Protein AF-A0A661DM90-F1 (afdb_monomer_lite)

Radius of gyration: 17.12 Å; chains: 1; bounding box: 38×41×46 Å

Structure (mmCIF, N/CA/C/O backbone):
data_AF-A0A661DM90-F1
#
_entry.id   AF-A0A661DM90-F1
#
loop_
_atom_site.group_PDB
_atom_site.id
_atom_site.type_symbol
_atom_site.label_atom_id
_atom_site.label_alt_id
_atom_site.label_comp_id
_atom_site.label_asym_id
_atom_site.label_entity_id
_atom_site.label_seq_id
_atom_site.pdbx_PDB_ins_code
_atom_site.Cartn_x
_atom_site.Cartn_y
_atom_site.Cartn_z
_atom_site.occupancy
_atom_site.B_iso_or_equiv
_atom_site.auth_seq_id
_atom_site.auth_comp_id
_atom_site.auth_asym_id
_atom_site.auth_atom_id
_atom_site.pdbx_PDB_model_num
ATOM 1 N N . MET A 1 1 ? 18.989 -29.621 1.779 1.00 32.91 1 MET A N 1
ATOM 2 C CA . MET A 1 1 ? 18.568 -29.330 0.392 1.00 32.91 1 MET A CA 1
ATOM 3 C C . MET A 1 1 ? 17.118 -28.884 0.437 1.00 32.91 1 MET A C 1
ATOM 5 O O . MET A 1 1 ? 16.251 -29.723 0.628 1.00 32.91 1 MET A O 1
ATOM 9 N N . TYR A 1 2 ? 16.860 -27.576 0.376 1.00 41.22 2 TYR A N 1
ATOM 10 C CA . TYR A 1 2 ? 15.493 -27.052 0.322 1.00 41.22 2 TYR A CA 1
ATOM 11 C C . TYR A 1 2 ? 15.010 -27.063 -1.130 1.00 41.22 2 TYR A C 1
ATOM 13 O O . TYR A 1 2 ? 15.722 -26.618 -2.029 1.00 41.22 2 TYR A O 1
ATOM 21 N N . GLY A 1 3 ? 13.838 -27.661 -1.338 1.00 40.53 3 GLY A N 1
ATOM 22 C CA . GLY A 1 3 ? 13.263 -27.965 -2.641 1.00 40.53 3 GLY A CA 1
ATOM 23 C C . GLY A 1 3 ? 13.022 -26.737 -3.517 1.00 40.53 3 GLY A C 1
ATOM 24 O O . GLY A 1 3 ? 12.277 -25.832 -3.165 1.00 40.53 3 GLY A O 1
ATOM 25 N N . THR A 1 4 ? 13.652 -26.778 -4.689 1.00 44.12 4 THR A N 1
ATOM 26 C CA . THR A 1 4 ? 13.120 -26.394 -6.005 1.00 44.12 4 THR A CA 1
ATOM 27 C C . THR A 1 4 ? 12.245 -25.134 -6.085 1.00 44.12 4 THR A C 1
ATOM 29 O O . THR A 1 4 ? 11.022 -25.187 -5.938 1.00 44.12 4 THR A O 1
ATOM 32 N N . ASN A 1 5 ? 12.876 -24.041 -6.530 1.00 52.75 5 ASN A N 1
ATOM 33 C CA . ASN A 1 5 ? 12.286 -22.776 -7.003 1.00 52.75 5 ASN A CA 1
ATOM 34 C C . ASN A 1 5 ? 11.087 -22.917 -7.970 1.00 52.75 5 ASN A C 1
ATOM 36 O O . ASN A 1 5 ? 10.307 -21.981 -8.126 1.00 52.75 5 ASN A O 1
ATOM 40 N N . SER A 1 6 ? 10.906 -24.079 -8.605 1.00 47.03 6 SER A N 1
ATOM 41 C CA . SER A 1 6 ? 9.788 -24.360 -9.517 1.00 47.03 6 SER A CA 1
ATOM 42 C C . SER A 1 6 ? 8.415 -24.353 -8.812 1.00 47.03 6 SER A C 1
ATOM 44 O O . SER A 1 6 ? 7.416 -23.948 -9.403 1.00 47.03 6 SER A O 1
ATOM 46 N N . SER A 1 7 ? 8.370 -24.694 -7.516 1.00 53.41 7 SER A N 1
ATOM 47 C CA . SER A 1 7 ? 7.137 -24.728 -6.709 1.00 53.41 7 SER A CA 1
ATOM 48 C C . SER A 1 7 ? 6.524 -23.334 -6.497 1.00 53.41 7 SER A C 1
ATOM 50 O O . SER A 1 7 ? 5.320 -23.149 -6.678 1.00 53.41 7 SER A O 1
ATOM 52 N N . ILE A 1 8 ? 7.351 -22.318 -6.220 1.00 53.81 8 ILE A N 1
ATOM 53 C CA . ILE A 1 8 ? 6.886 -20.954 -5.913 1.00 53.81 8 ILE A CA 1
ATOM 54 C C . ILE A 1 8 ? 6.282 -20.272 -7.146 1.00 53.81 8 ILE A C 1
ATOM 56 O O . ILE A 1 8 ? 5.260 -19.599 -7.033 1.00 53.81 8 ILE A O 1
ATOM 60 N N . SER A 1 9 ? 6.870 -20.478 -8.331 1.00 51.44 9 SER A N 1
ATOM 61 C CA . SER A 1 9 ? 6.327 -19.937 -9.586 1.00 51.44 9 SER A CA 1
ATOM 62 C C . SER A 1 9 ? 4.932 -20.495 -9.890 1.00 51.44 9 SER A C 1
ATOM 64 O O . SER A 1 9 ? 4.034 -19.740 -10.256 1.00 51.44 9 SER A O 1
ATOM 66 N N . SER A 1 10 ? 4.718 -21.797 -9.655 1.00 52.28 10 SER A N 1
ATOM 67 C CA . SER A 1 10 ? 3.396 -22.424 -9.804 1.00 52.28 10 SER A CA 1
ATOM 68 C C . SER A 1 10 ? 2.382 -21.915 -8.771 1.00 52.28 10 SER A C 1
ATOM 70 O O . SER A 1 10 ? 1.211 -21.729 -9.095 1.00 52.28 10 SER A O 1
ATOM 72 N N . LEU A 1 11 ? 2.844 -21.614 -7.551 1.00 48.91 11 LEU A N 1
ATOM 73 C CA . LEU A 1 11 ? 2.005 -21.100 -6.472 1.00 48.91 11 LEU A CA 1
ATOM 74 C C . LEU A 1 11 ? 1.539 -19.669 -6.764 1.00 48.91 11 LEU A C 1
ATOM 76 O O . LEU A 1 11 ? 0.369 -19.362 -6.577 1.00 48.91 11 LEU A O 1
ATOM 80 N N . LEU A 1 12 ? 2.433 -18.808 -7.263 1.00 52.53 12 LEU A N 1
ATOM 81 C CA . LEU A 1 12 ? 2.121 -17.426 -7.646 1.00 52.53 12 LEU A CA 1
ATOM 82 C C . LEU A 1 12 ? 1.249 -17.352 -8.906 1.00 52.53 12 LEU A C 1
ATOM 84 O O . LEU A 1 12 ? 0.333 -16.534 -8.957 1.00 52.53 12 LEU A O 1
ATOM 88 N N . GLY A 1 13 ? 1.470 -18.243 -9.879 1.00 53.19 13 GLY A N 1
ATOM 89 C CA . GLY A 1 13 ? 0.614 -18.381 -11.063 1.00 53.19 13 GLY A CA 1
ATOM 90 C C . GLY A 1 13 ? -0.821 -18.827 -10.748 1.00 53.19 13 GLY A C 1
ATOM 91 O O . GLY A 1 13 ? -1.724 -18.562 -11.537 1.00 53.19 13 GLY A O 1
ATOM 92 N N . ALA A 1 14 ? -1.047 -19.449 -9.584 1.00 49.50 14 ALA A N 1
ATOM 93 C CA . ALA A 1 14 ? -2.373 -19.838 -9.103 1.00 49.50 14 ALA A CA 1
ATOM 94 C C . ALA A 1 14 ? -3.151 -18.689 -8.428 1.00 49.50 14 ALA A C 1
ATOM 96 O O . ALA A 1 14 ? -4.359 -18.811 -8.205 1.00 49.50 14 ALA A O 1
ATOM 97 N N . TYR A 1 15 ? -2.504 -17.556 -8.123 1.00 48.03 15 TYR A N 1
ATOM 98 C CA . TYR A 1 15 ? -3.205 -16.362 -7.653 1.00 48.03 15 TYR A CA 1
ATOM 99 C C . TYR A 1 15 ? -3.785 -15.609 -8.848 1.00 48.03 15 TYR A C 1
ATOM 101 O O . TYR A 1 15 ? -3.194 -14.674 -9.386 1.00 48.03 15 TYR A O 1
ATOM 109 N N . HIS A 1 16 ? -4.997 -15.986 -9.246 1.00 50.50 16 HIS A N 1
ATOM 110 C CA . HIS A 1 16 ? -5.803 -15.117 -10.089 1.00 50.50 16 HIS A CA 1
ATOM 111 C C . HIS A 1 16 ? -6.120 -13.840 -9.306 1.00 50.50 16 HIS A C 1
ATOM 113 O O . HIS A 1 16 ? -6.809 -13.878 -8.284 1.00 50.50 16 HIS A O 1
ATOM 119 N N . MET A 1 17 ? -5.628 -12.698 -9.794 1.00 53.56 17 MET A N 1
ATOM 120 C CA . MET A 1 17 ? -6.122 -11.393 -9.362 1.00 53.56 17 MET A CA 1
ATOM 121 C C . MET A 1 17 ? -7.649 -11.433 -9.422 1.00 53.56 17 MET A C 1
ATOM 123 O O . MET A 1 17 ? -8.223 -11.755 -10.466 1.00 53.56 17 MET A O 1
ATOM 127 N N . ALA A 1 18 ? -8.315 -11.131 -8.303 1.00 54.81 18 ALA A N 1
ATOM 128 C CA . ALA A 1 18 ? -9.760 -10.955 -8.311 1.00 54.81 18 ALA A CA 1
ATOM 129 C C . ALA A 1 18 ? -10.126 -10.012 -9.469 1.00 54.81 18 ALA A C 1
ATOM 131 O O . ALA A 1 18 ? -9.386 -9.065 -9.740 1.00 54.81 18 ALA A O 1
ATOM 132 N N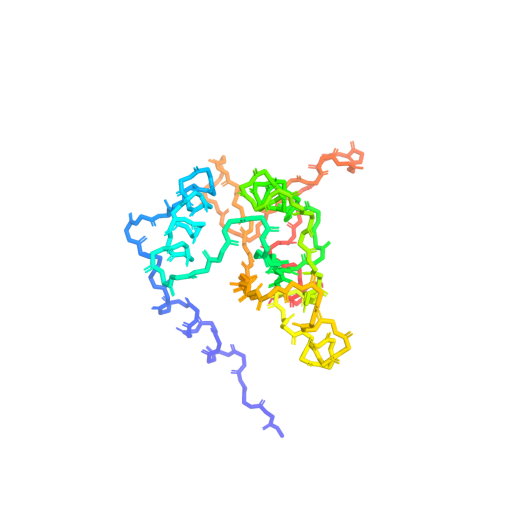 . LYS A 1 19 ? -11.273 -10.243 -10.125 1.00 57.62 19 LYS A N 1
ATOM 133 C CA . LYS A 1 19 ? -11.759 -9.484 -11.303 1.00 57.62 19 LYS A CA 1
ATOM 134 C C . LYS A 1 19 ? -11.699 -7.952 -11.156 1.00 57.62 19 LYS A C 1
ATOM 136 O O . LYS A 1 19 ? -11.871 -7.233 -12.133 1.00 57.62 19 LYS A O 1
ATOM 141 N N . VAL A 1 20 ? -11.511 -7.455 -9.937 1.00 57.19 20 VAL A N 1
ATOM 142 C CA . VAL A 1 20 ? -11.433 -6.047 -9.585 1.00 57.19 20 VAL A CA 1
ATOM 143 C C . VAL A 1 20 ? -10.170 -5.776 -8.766 1.00 57.19 20 VAL A C 1
ATOM 145 O O . VAL A 1 20 ? -10.133 -5.953 -7.550 1.00 57.19 20 VAL A O 1
ATOM 148 N N . SER A 1 21 ? -9.128 -5.270 -9.421 1.00 76.44 21 SER A N 1
ATOM 149 C CA . SER A 1 21 ? -8.134 -4.461 -8.721 1.00 76.44 21 SER A CA 1
ATOM 150 C C . SER A 1 21 ? -8.842 -3.212 -8.174 1.00 76.44 21 SER A C 1
ATOM 152 O O . SER A 1 21 ? -9.566 -2.511 -8.887 1.00 76.44 21 SER A O 1
ATOM 154 N N . MET A 1 22 ? -8.712 -2.947 -6.871 1.00 86.81 22 MET A N 1
ATOM 155 C CA . MET A 1 22 ? -9.347 -1.786 -6.247 1.00 86.81 22 MET A CA 1
ATOM 156 C C . MET A 1 22 ? -8.336 -0.656 -6.110 1.00 86.81 22 MET A C 1
ATOM 158 O O . MET A 1 22 ? -7.311 -0.805 -5.452 1.00 86.81 22 MET A O 1
ATOM 162 N N . ARG A 1 23 ? -8.649 0.511 -6.682 1.00 89.69 23 ARG A N 1
ATOM 163 C CA . ARG A 1 23 ? -7.854 1.724 -6.448 1.00 89.69 23 ARG A CA 1
ATOM 164 C C . ARG A 1 23 ? -7.784 2.015 -4.949 1.00 89.69 23 ARG A C 1
ATOM 166 O O . ARG A 1 23 ? -8.816 1.974 -4.274 1.00 89.69 23 ARG A O 1
ATOM 173 N N . TYR A 1 24 ? -6.614 2.415 -4.450 1.00 91.38 24 TYR A N 1
ATOM 174 C CA . TYR A 1 24 ? -6.452 2.779 -3.038 1.00 91.38 24 TYR A CA 1
ATOM 175 C C . TYR A 1 24 ? -7.427 3.875 -2.583 1.00 91.38 24 TYR A C 1
ATOM 177 O O . TYR A 1 24 ? -7.911 3.830 -1.455 1.00 91.38 24 TYR A O 1
ATOM 185 N N . SER A 1 25 ? -7.801 4.800 -3.474 1.00 92.50 25 SER A N 1
ATOM 186 C CA . SER A 1 25 ? -8.799 5.845 -3.202 1.00 92.50 25 SER A CA 1
ATOM 187 C C . SER A 1 25 ? -10.214 5.315 -2.939 1.00 92.50 25 SER A C 1
ATOM 189 O O . SER A 1 25 ? -11.019 6.012 -2.331 1.00 92.50 25 SER A O 1
ATOM 191 N N . ARG A 1 26 ? -10.526 4.084 -3.366 1.00 92.56 26 ARG A N 1
ATOM 192 C CA . ARG A 1 26 ? -11.761 3.367 -3.006 1.00 92.56 26 ARG A CA 1
ATOM 193 C C . ARG A 1 26 ? -11.544 2.404 -1.845 1.00 92.56 26 ARG A C 1
ATOM 195 O O . ARG A 1 26 ? -12.428 2.258 -1.010 1.00 92.56 26 ARG A O 1
ATOM 202 N N . PHE A 1 27 ? -10.388 1.752 -1.796 1.00 93.25 27 PHE A N 1
ATOM 203 C CA . PHE A 1 27 ? -10.060 0.780 -0.758 1.00 93.25 27 PHE A CA 1
ATOM 204 C C . PHE A 1 27 ? -9.965 1.426 0.628 1.00 93.25 27 PHE A C 1
ATOM 206 O O . PHE A 1 27 ? -10.644 0.991 1.553 1.00 93.25 27 PHE A O 1
ATOM 213 N N . MET A 1 28 ? -9.196 2.507 0.770 1.00 95.75 28 MET A N 1
ATOM 214 C CA . MET A 1 28 ? -8.919 3.107 2.074 1.00 95.75 28 MET A CA 1
ATOM 215 C C . MET A 1 28 ? -10.157 3.634 2.824 1.00 95.75 28 MET A C 1
ATOM 217 O O . MET A 1 28 ? -10.317 3.282 3.995 1.00 95.75 28 MET A O 1
ATOM 221 N N . PRO A 1 29 ? -11.092 4.388 2.203 1.00 95.69 29 PRO A N 1
ATOM 222 C CA . PRO A 1 29 ? -12.316 4.786 2.901 1.00 95.69 29 PRO A CA 1
ATOM 223 C C . PRO A 1 29 ? -13.187 3.586 3.294 1.00 95.69 29 PRO A C 1
ATOM 225 O O . PRO A 1 29 ? -13.869 3.640 4.316 1.00 95.69 29 PRO A O 1
ATOM 228 N N . ARG A 1 30 ? -13.163 2.488 2.523 1.00 95.88 30 ARG A N 1
ATOM 229 C CA . ARG A 1 30 ? -13.893 1.257 2.869 1.00 95.88 30 ARG A CA 1
ATOM 230 C C . ARG A 1 30 ? -13.284 0.563 4.081 1.00 95.88 30 ARG A C 1
ATOM 232 O O . 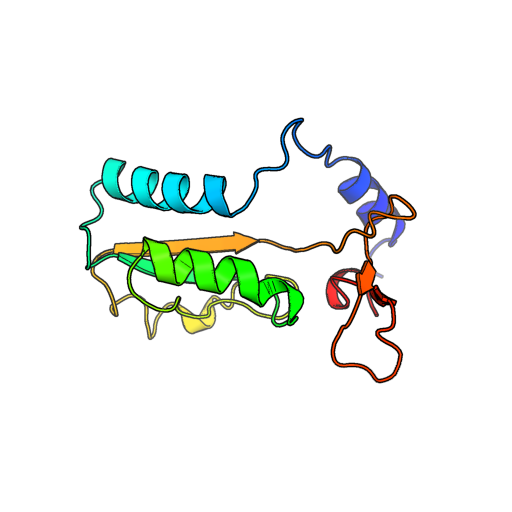ARG A 1 30 ? -14.044 0.138 4.940 1.00 95.88 30 ARG A O 1
ATOM 239 N N . VAL A 1 31 ? -11.955 0.501 4.184 1.00 95.75 31 VAL A N 1
ATOM 240 C CA . VAL A 1 31 ? -11.264 -0.032 5.372 1.00 95.75 31 VAL A CA 1
ATOM 241 C C . VAL A 1 31 ? -11.592 0.802 6.609 1.00 95.75 31 VAL A C 1
ATOM 243 O O . VAL A 1 31 ? -11.965 0.251 7.639 1.00 95.75 31 VAL A O 1
ATOM 246 N N . TYR A 1 32 ? -11.529 2.130 6.502 1.00 97.44 32 TYR A N 1
ATOM 247 C CA . TYR A 1 32 ? -11.884 3.019 7.610 1.00 97.44 32 TYR A CA 1
ATOM 248 C C . TYR A 1 32 ? -13.350 2.851 8.047 1.00 97.44 32 TYR A C 1
ATOM 250 O O . TYR A 1 32 ? -13.649 2.752 9.236 1.00 97.44 32 TYR A O 1
ATOM 258 N N . ASN A 1 33 ? -14.281 2.771 7.092 1.00 97.38 33 ASN A N 1
ATOM 259 C CA . ASN A 1 33 ? -15.693 2.542 7.397 1.00 97.38 33 ASN A CA 1
ATOM 260 C C . ASN A 1 33 ? -15.953 1.146 7.979 1.00 97.38 33 ASN A C 1
ATOM 262 O O . ASN A 1 33 ? -16.795 1.027 8.865 1.00 97.38 33 ASN A O 1
ATOM 266 N N . LEU A 1 34 ? -15.216 0.123 7.536 1.00 96.75 34 LEU A N 1
ATOM 267 C CA . LEU A 1 34 ? -15.259 -1.208 8.133 1.00 96.75 34 LEU A CA 1
ATOM 268 C C . LEU A 1 34 ? -14.822 -1.154 9.602 1.00 96.75 34 LEU A C 1
ATOM 270 O O . LEU A 1 34 ? -15.562 -1.626 10.457 1.00 96.75 34 LEU A O 1
ATOM 274 N N . ALA A 1 35 ? -13.693 -0.510 9.910 1.00 96.50 35 ALA A N 1
ATOM 275 C CA . ALA A 1 35 ? -13.220 -0.351 11.286 1.00 96.50 35 ALA A CA 1
ATOM 276 C C . ALA A 1 35 ? -14.285 0.302 12.186 1.00 96.50 35 ALA A C 1
ATOM 278 O O . ALA A 1 35 ? -14.626 -0.236 13.236 1.00 96.50 35 ALA A O 1
ATOM 279 N N . LYS A 1 36 ? -14.902 1.399 11.728 1.00 97.12 36 LYS A N 1
ATOM 280 C CA . LYS A 1 36 ? -16.017 2.036 12.451 1.00 97.12 36 LYS A CA 1
ATOM 281 C C . LYS A 1 36 ? -17.216 1.104 12.637 1.00 97.12 36 LYS A C 1
ATOM 283 O O . LYS A 1 36 ? -17.807 1.088 13.709 1.00 97.12 36 LYS A O 1
ATOM 288 N N . SER A 1 37 ? -17.584 0.327 11.613 1.00 96.88 37 SER A N 1
ATOM 289 C CA . SER A 1 37 ? -18.705 -0.623 11.711 1.00 96.88 37 SER A CA 1
ATOM 290 C C . SER A 1 37 ? -18.449 -1.761 12.705 1.00 96.88 37 SER A C 1
ATOM 292 O O . SER A 1 37 ? -19.398 -2.329 13.230 1.00 96.88 37 SER A O 1
ATOM 294 N N . LEU A 1 38 ? -17.177 -2.051 12.997 1.00 96.19 38 LEU A N 1
ATOM 295 C CA . LEU A 1 38 ? -16.743 -3.008 14.018 1.00 96.19 38 LEU A CA 1
ATOM 296 C C . LEU A 1 38 ? -16.649 -2.381 15.422 1.00 96.19 38 LEU A C 1
ATOM 298 O O . LEU A 1 38 ? -16.216 -3.046 16.357 1.00 96.19 38 LEU A O 1
ATOM 302 N N . GLY A 1 39 ? -17.053 -1.116 15.583 1.00 96.44 39 GLY A N 1
ATOM 303 C CA . GLY A 1 39 ? -17.083 -0.415 16.868 1.00 96.44 39 GLY A CA 1
ATOM 304 C C . GLY A 1 39 ? -15.826 0.388 17.200 1.00 96.44 39 GLY A C 1
ATOM 305 O O . GLY A 1 39 ? -15.736 0.910 18.310 1.00 96.44 39 GLY A O 1
ATOM 306 N N . PHE A 1 40 ? -14.870 0.517 16.272 1.00 96.25 40 PHE A N 1
ATOM 307 C CA . PHE A 1 40 ? -13.654 1.294 16.526 1.00 96.25 40 PHE A CA 1
ATOM 308 C C . PHE A 1 40 ? -13.977 2.789 16.592 1.00 96.25 40 PHE A C 1
ATOM 310 O O . PHE A 1 40 ? -14.758 3.310 15.787 1.00 96.25 40 PHE A O 1
ATOM 317 N N . GLU A 1 41 ? -13.355 3.493 17.534 1.00 95.06 41 GLU A N 1
ATOM 318 C CA . GLU A 1 41 ? -13.696 4.879 17.844 1.00 95.06 41 GLU A CA 1
ATOM 319 C C . GLU A 1 41 ? -12.965 5.863 16.910 1.00 95.06 41 GLU A C 1
ATOM 321 O O . GLU A 1 41 ? -11.729 5.914 16.913 1.00 95.06 41 GLU A O 1
ATOM 326 N N . PRO A 1 42 ? -13.684 6.687 16.118 1.00 95.00 42 PRO A N 1
ATOM 327 C CA . PRO A 1 42 ? -13.063 7.705 15.273 1.00 95.00 42 PRO A CA 1
ATOM 328 C C . PRO A 1 42 ? -12.102 8.605 16.061 1.00 95.00 42 PRO A C 1
ATOM 330 O O . PRO A 1 42 ? -12.424 9.071 17.148 1.00 95.00 42 PRO A O 1
ATOM 333 N N . GLY A 1 43 ? -10.910 8.855 15.514 1.00 94.06 43 GLY A N 1
ATOM 334 C CA . GLY A 1 43 ? -9.872 9.646 16.186 1.00 94.06 43 GLY A CA 1
ATOM 335 C C . GLY A 1 43 ? -9.059 8.886 17.242 1.00 94.06 43 GLY A C 1
ATOM 336 O O . GLY A 1 43 ? -8.055 9.418 17.704 1.00 94.06 43 GLY A O 1
ATOM 337 N N . ARG A 1 44 ? -9.426 7.642 17.588 1.00 94.31 44 ARG A N 1
ATOM 338 C CA . ARG A 1 44 ? -8.634 6.766 18.477 1.00 94.31 44 ARG A CA 1
ATOM 339 C C . ARG A 1 44 ? -8.114 5.493 17.813 1.00 94.31 44 ARG A C 1
ATOM 341 O O . ARG A 1 44 ? -7.493 4.665 18.482 1.00 94.31 44 ARG A O 1
ATOM 348 N N . ILE A 1 45 ? -8.358 5.350 16.514 1.00 94.62 45 ILE A N 1
ATOM 349 C CA . ILE A 1 45 ? -7.855 4.237 15.715 1.00 94.62 45 ILE A CA 1
ATOM 350 C C . ILE A 1 45 ? -6.419 4.543 15.305 1.00 94.62 45 ILE A C 1
ATOM 352 O O . ILE A 1 45 ? -6.185 5.471 14.534 1.00 94.62 45 ILE A O 1
ATOM 356 N N . MET A 1 46 ? -5.469 3.745 15.779 1.00 94.38 46 MET A N 1
ATOM 357 C CA . MET A 1 46 ? -4.094 3.775 15.305 1.00 94.38 46 MET A CA 1
ATOM 358 C C . MET A 1 46 ? -4.001 2.951 14.015 1.00 94.38 46 MET A C 1
ATOM 360 O O . MET A 1 46 ? -4.153 1.725 14.057 1.00 94.38 46 MET A O 1
ATOM 364 N N . PRO A 1 47 ? -3.771 3.570 12.846 1.00 94.69 47 PRO A N 1
ATOM 365 C CA . PRO A 1 47 ? -3.442 2.813 11.660 1.00 94.69 47 PRO A CA 1
ATOM 366 C C . PRO A 1 47 ? -2.013 2.292 11.767 1.00 94.69 47 PRO A C 1
ATOM 368 O O . PRO A 1 47 ? -1.096 2.964 12.240 1.00 94.69 47 PRO A O 1
ATOM 371 N N . SER A 1 48 ? -1.793 1.105 11.233 1.00 92.31 48 SER A N 1
ATOM 372 C CA . SER A 1 48 ? -0.470 0.564 11.034 1.00 92.31 48 SER A CA 1
ATOM 373 C C . SER A 1 48 ? -0.338 -0.060 9.658 1.00 92.31 48 SER A C 1
ATOM 375 O O . SER A 1 48 ? -1.277 -0.649 9.127 1.00 92.31 48 SER A O 1
ATOM 377 N N . ARG A 1 49 ? 0.852 0.080 9.077 1.00 92.12 49 ARG A N 1
ATOM 378 C CA . ARG A 1 49 ? 1.202 -0.514 7.794 1.00 92.12 49 ARG A CA 1
ATOM 379 C C . ARG A 1 49 ? 2.250 -1.600 7.968 1.00 92.12 49 ARG A C 1
ATOM 381 O O . ARG A 1 49 ? 3.217 -1.417 8.703 1.00 92.12 49 ARG A O 1
ATOM 388 N N . ALA A 1 50 ? 2.100 -2.663 7.197 1.00 91.62 50 ALA A N 1
ATOM 389 C CA . ALA A 1 50 ? 3.133 -3.648 6.932 1.00 91.62 50 ALA A CA 1
ATOM 390 C C . ALA A 1 50 ? 3.348 -3.754 5.419 1.00 91.62 50 ALA A C 1
ATOM 392 O O . ALA A 1 50 ? 2.965 -4.728 4.776 1.00 91.62 50 ALA A O 1
ATOM 393 N N . PHE A 1 51 ? 3.895 -2.678 4.849 1.00 92.62 51 PHE A N 1
ATOM 394 C CA . PHE A 1 51 ? 4.23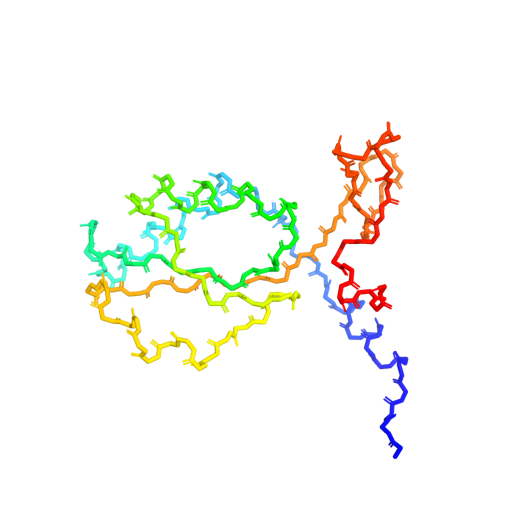8 -2.562 3.429 1.00 92.62 51 PHE A CA 1
ATOM 395 C C . PHE A 1 51 ? 5.755 -2.585 3.256 1.00 92.62 51 PHE A C 1
ATOM 397 O O . PHE A 1 51 ? 6.494 -2.308 4.201 1.00 92.62 51 PHE A O 1
ATOM 404 N N . CYS A 1 52 ? 6.209 -2.866 2.035 1.00 91.88 52 CYS A N 1
ATOM 405 C CA . CYS A 1 52 ? 7.619 -2.742 1.679 1.00 91.88 52 CYS A CA 1
ATOM 406 C C . CYS A 1 52 ? 8.137 -1.306 1.899 1.00 91.88 52 CYS A C 1
ATOM 408 O O . CYS A 1 52 ? 7.375 -0.337 1.846 1.00 91.88 52 CYS A O 1
ATOM 410 N N . SER A 1 53 ? 9.447 -1.177 2.122 1.00 89.44 53 SER A N 1
ATOM 411 C CA . SER A 1 53 ? 10.140 0.111 2.259 1.00 89.44 53 SER A CA 1
ATOM 412 C C . SER A 1 53 ? 10.364 0.851 0.932 1.00 89.44 53 SER A C 1
ATOM 414 O O . SER A 1 53 ? 10.837 1.980 0.966 1.00 89.44 53 SER A O 1
ATOM 416 N N . ASP A 1 54 ? 10.062 0.224 -0.209 1.00 92.44 54 ASP A N 1
ATOM 417 C CA . ASP A 1 54 ? 10.215 0.813 -1.547 1.00 92.44 54 ASP A CA 1
ATOM 418 C C . ASP A 1 54 ? 9.350 2.080 -1.712 1.00 92.44 54 ASP A C 1
ATOM 420 O O . ASP A 1 54 ? 8.214 2.153 -1.231 1.00 92.44 54 ASP A O 1
ATOM 424 N N . GLU A 1 55 ? 9.882 3.087 -2.404 1.00 92.62 55 GLU A N 1
ATOM 425 C CA . GLU A 1 55 ? 9.279 4.413 -2.552 1.00 92.62 55 GLU A CA 1
ATOM 426 C C . GLU A 1 55 ? 7.926 4.393 -3.276 1.00 92.62 55 GLU A C 1
ATOM 428 O O . GLU A 1 55 ? 7.063 5.233 -3.003 1.00 92.62 55 GLU A O 1
ATOM 433 N N . SER A 1 56 ? 7.689 3.393 -4.135 1.00 92.31 56 SER A N 1
ATOM 434 C CA . SER A 1 56 ? 6.401 3.184 -4.816 1.00 92.31 56 SER A CA 1
ATOM 435 C C . SER A 1 56 ? 5.228 2.998 -3.841 1.00 92.31 56 SER A C 1
ATOM 437 O O . SER A 1 56 ? 4.068 3.189 -4.210 1.00 92.31 56 SER A O 1
ATOM 439 N N . GLN A 1 57 ? 5.510 2.666 -2.576 1.00 93.06 57 GLN A N 1
ATOM 440 C CA . GLN A 1 57 ? 4.510 2.456 -1.528 1.00 93.06 57 GLN A CA 1
ATOM 441 C C . GLN A 1 57 ? 4.066 3.753 -0.830 1.00 93.06 57 GLN A C 1
ATOM 443 O O . GLN A 1 57 ? 3.213 3.707 0.058 1.00 93.06 57 GLN A O 1
ATOM 448 N N . GLY A 1 58 ? 4.591 4.918 -1.227 1.00 93.25 58 GLY A N 1
ATOM 449 C CA . GLY A 1 58 ? 4.256 6.210 -0.617 1.00 93.25 58 GLY A CA 1
ATOM 450 C C . GLY A 1 58 ? 2.781 6.608 -0.758 1.00 93.25 58 GLY A C 1
ATOM 451 O O . GLY A 1 58 ? 2.163 7.068 0.204 1.00 93.25 58 GLY A O 1
ATOM 452 N N . TYR A 1 59 ? 2.175 6.388 -1.928 1.00 93.88 59 TYR A N 1
ATOM 453 C CA . TYR A 1 59 ? 0.787 6.795 -2.186 1.00 93.88 59 TYR A CA 1
ATOM 454 C C . TYR A 1 59 ? -0.245 6.118 -1.255 1.00 93.88 59 TYR A C 1
ATOM 456 O O . TYR A 1 59 ? -1.074 6.825 -0.670 1.00 93.88 59 TYR A O 1
ATOM 464 N N . PRO A 1 60 ? -0.190 4.790 -1.023 1.00 93.81 60 PRO A N 1
ATOM 465 C CA . PRO A 1 60 ? -0.993 4.133 0.007 1.00 93.81 60 PRO A CA 1
ATOM 466 C C . PRO A 1 60 ? -0.872 4.767 1.398 1.00 93.81 60 PRO A C 1
ATOM 468 O O . PRO A 1 60 ? -1.884 4.937 2.073 1.00 93.81 60 PRO A O 1
ATOM 471 N N . ILE A 1 61 ? 0.338 5.156 1.820 1.00 95.31 61 ILE A N 1
ATOM 472 C CA . ILE A 1 61 ? 0.596 5.749 3.145 1.00 95.31 61 ILE A CA 1
ATOM 473 C C . ILE A 1 61 ? -0.126 7.089 3.292 1.00 95.31 61 ILE A C 1
ATOM 475 O O . ILE A 1 61 ? -0.761 7.333 4.318 1.00 95.31 61 ILE A O 1
ATOM 479 N N . ILE A 1 62 ? -0.082 7.928 2.253 1.00 97.06 62 ILE A N 1
ATOM 480 C CA . ILE A 1 62 ? -0.786 9.217 2.226 1.00 97.06 62 ILE A CA 1
ATOM 481 C C . ILE A 1 62 ? -2.292 9.005 2.402 1.00 97.06 62 ILE A C 1
ATOM 483 O O . ILE A 1 62 ? -2.939 9.718 3.168 1.00 97.06 62 ILE A O 1
ATOM 487 N N . LEU A 1 63 ? -2.864 8.006 1.724 1.00 97.31 63 LEU A N 1
ATOM 488 C CA . LEU A 1 63 ? -4.291 7.715 1.843 1.00 97.31 63 LEU A CA 1
ATOM 489 C C . LEU A 1 63 ? -4.661 7.149 3.217 1.00 97.31 63 LEU A C 1
ATOM 491 O O . LEU A 1 63 ? -5.713 7.514 3.739 1.00 97.31 63 LEU A O 1
ATOM 495 N N . ILE A 1 64 ? -3.810 6.313 3.823 1.00 96.75 64 ILE A N 1
ATOM 496 C CA . ILE A 1 64 ? -4.004 5.866 5.210 1.00 96.75 64 ILE A CA 1
ATOM 497 C C . ILE A 1 64 ? -4.071 7.086 6.132 1.00 96.75 64 ILE A C 1
ATOM 499 O O . ILE A 1 64 ? -5.059 7.260 6.844 1.00 96.75 64 ILE A O 1
ATOM 503 N N . ALA A 1 65 ? -3.069 7.967 6.058 1.00 97.00 65 ALA A N 1
ATOM 504 C CA . ALA A 1 65 ? -3.005 9.156 6.899 1.00 97.00 65 ALA A CA 1
ATOM 505 C C . ALA A 1 65 ? -4.220 10.071 6.706 1.00 97.00 65 ALA A C 1
ATOM 507 O O . ALA A 1 65 ? -4.822 10.517 7.681 1.00 97.00 65 ALA A O 1
ATOM 508 N N . LYS A 1 66 ? -4.647 10.275 5.453 1.00 97.12 66 LYS A N 1
ATOM 509 C CA . LYS A 1 66 ? -5.838 11.065 5.119 1.00 97.12 66 LYS A CA 1
ATOM 510 C C . LYS A 1 66 ? -7.108 10.546 5.799 1.00 97.12 66 LYS A C 1
ATOM 512 O O . LYS A 1 66 ? -7.919 11.351 6.243 1.00 97.12 66 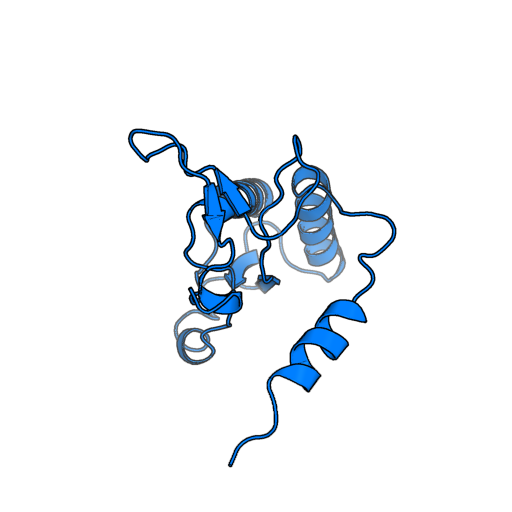LYS A O 1
ATOM 517 N N . HIS A 1 67 ? -7.323 9.231 5.828 1.00 96.44 67 HIS A N 1
ATOM 518 C CA . HIS A 1 67 ? -8.570 8.654 6.342 1.00 96.44 67 HIS A CA 1
ATOM 519 C C . HIS A 1 67 ? -8.561 8.432 7.855 1.00 96.44 67 HIS A C 1
ATOM 521 O O . HIS A 1 67 ? -9.594 8.613 8.493 1.00 96.44 67 HIS A O 1
ATOM 527 N N . PHE A 1 68 ? -7.418 8.057 8.426 1.00 95.94 68 PHE A N 1
ATOM 528 C CA . PHE A 1 68 ? -7.293 7.779 9.857 1.00 95.94 68 PHE A CA 1
ATOM 529 C C . PHE A 1 68 ? -6.886 9.009 10.682 1.00 95.94 68 PHE A C 1
ATOM 531 O O . PHE A 1 68 ? -6.990 8.974 11.903 1.00 95.94 68 PHE A O 1
ATOM 538 N N . GLY A 1 69 ? -6.455 10.099 10.039 1.00 95.81 69 GLY A N 1
ATOM 539 C CA . GLY A 1 69 ? -6.103 11.356 10.707 1.00 95.81 69 GLY A CA 1
ATOM 540 C C . GLY A 1 69 ? -4.722 11.362 11.369 1.00 95.81 69 GLY A C 1
ATOM 541 O O . GLY A 1 69 ? -4.395 12.306 12.079 1.00 95.81 69 GLY A O 1
ATOM 542 N N . THR A 1 70 ? -3.905 10.331 11.145 1.00 94.38 70 THR A N 1
ATOM 543 C CA . THR A 1 70 ? -2.531 10.235 11.655 1.00 94.38 70 THR A CA 1
ATOM 544 C C . THR A 1 70 ? -1.677 9.348 10.751 1.00 94.38 70 THR A C 1
ATOM 546 O O . THR A 1 70 ? -2.201 8.473 10.054 1.00 94.38 70 THR A O 1
ATOM 549 N N . PHE A 1 71 ? -0.359 9.554 10.745 1.00 94.25 71 PHE A N 1
ATOM 550 C CA . PHE A 1 71 ? 0.551 8.686 9.998 1.00 94.25 71 PHE A CA 1
ATOM 551 C C . PHE A 1 71 ? 0.566 7.269 10.589 1.00 94.25 71 PHE A C 1
ATOM 553 O O . PHE A 1 71 ? 0.580 7.116 11.811 1.00 94.25 71 PHE A O 1
ATOM 560 N N . PRO A 1 72 ? 0.588 6.218 9.746 1.00 93.19 72 PRO A N 1
ATOM 561 C CA . PRO A 1 72 ? 0.568 4.853 10.240 1.00 93.19 72 PRO A CA 1
ATOM 562 C C . PRO A 1 72 ? 1.857 4.467 10.949 1.00 93.19 72 PRO A C 1
ATOM 564 O O . PRO A 1 72 ? 2.956 4.695 10.436 1.00 93.19 72 PRO A O 1
ATOM 567 N N . PHE A 1 73 ? 1.709 3.757 12.067 1.00 90.12 73 PHE A N 1
ATOM 568 C CA . PHE A 1 73 ? 2.821 3.054 12.688 1.00 90.12 73 PHE A CA 1
ATOM 569 C C . PHE A 1 73 ? 3.410 2.029 11.706 1.00 90.12 73 PHE A C 1
ATOM 571 O O . PHE A 1 73 ? 2.673 1.325 11.006 1.00 90.12 73 PHE A O 1
ATOM 578 N N . ASN A 1 74 ? 4.737 1.928 11.643 1.00 87.38 74 ASN A N 1
ATOM 579 C CA . ASN A 1 74 ? 5.415 1.089 10.661 1.00 87.38 74 ASN A CA 1
ATOM 580 C C . ASN A 1 74 ? 5.779 -0.300 11.220 1.00 87.38 74 ASN A C 1
ATOM 582 O O . ASN A 1 74 ? 6.860 -0.489 11.780 1.00 87.38 74 ASN A O 1
ATOM 586 N N . HIS A 1 75 ? 4.901 -1.279 10.986 1.00 84.25 75 HIS A N 1
ATOM 587 C CA . HIS A 1 75 ? 5.187 -2.709 11.159 1.00 84.25 75 HIS A CA 1
ATOM 588 C C . HIS A 1 75 ? 5.893 -3.323 9.937 1.00 84.25 75 HIS A C 1
ATOM 590 O O . HIS A 1 75 ? 6.223 -4.502 9.963 1.00 84.25 75 HIS A O 1
ATOM 596 N N . GLY A 1 76 ? 6.098 -2.581 8.848 1.00 76.06 76 GLY A N 1
ATOM 597 C CA . GLY A 1 76 ? 6.617 -3.126 7.596 1.00 76.06 76 GLY A CA 1
ATOM 598 C C . GLY A 1 76 ? 8.128 -3.319 7.577 1.00 76.06 76 GLY A C 1
ATOM 599 O O . GLY A 1 76 ? 8.892 -2.451 8.006 1.00 76.06 76 GLY A O 1
ATOM 600 N N . LEU A 1 77 ? 8.545 -4.441 6.996 1.00 75.88 77 LEU A N 1
ATOM 601 C CA . LEU A 1 77 ? 9.885 -4.671 6.464 1.00 75.88 77 LEU A CA 1
ATOM 602 C C . LEU A 1 77 ? 9.830 -4.785 4.934 1.00 75.88 77 LEU A C 1
ATOM 604 O O . LEU A 1 77 ? 8.760 -4.891 4.323 1.00 75.88 77 LEU A O 1
ATOM 608 N N . VAL A 1 78 ? 11.006 -4.797 4.304 1.00 75.94 78 VAL A N 1
ATOM 609 C CA . VAL A 1 78 ? 11.148 -5.001 2.856 1.00 75.94 78 VAL A CA 1
ATOM 610 C C . VAL A 1 78 ? 10.397 -6.274 2.431 1.00 75.94 78 VAL A C 1
ATOM 612 O O . VAL A 1 78 ? 10.540 -7.323 3.056 1.00 75.94 78 VAL A O 1
ATOM 615 N N . GLY A 1 79 ? 9.575 -6.171 1.383 1.00 72.38 79 GLY A N 1
ATOM 616 C CA . GLY A 1 79 ? 8.701 -7.251 0.910 1.00 72.38 79 GLY A CA 1
ATOM 617 C C . GLY A 1 79 ? 7.298 -7.288 1.533 1.00 72.38 79 GLY A C 1
ATOM 618 O O . GLY A 1 79 ? 6.501 -8.133 1.141 1.00 72.38 79 GLY A O 1
ATOM 619 N N . GLY A 1 80 ? 6.960 -6.381 2.460 1.00 73.75 80 GLY A N 1
ATOM 620 C CA . GLY A 1 80 ? 5.642 -6.369 3.119 1.00 73.75 80 GLY A CA 1
ATOM 621 C C . GLY A 1 80 ? 5.523 -7.368 4.276 1.00 73.75 80 GLY A C 1
ATOM 622 O O . GLY A 1 80 ? 4.428 -7.817 4.615 1.00 73.75 80 GLY A O 1
ATOM 623 N N . ILE A 1 81 ? 6.660 -7.740 4.870 1.00 80.81 81 ILE A N 1
ATOM 624 C CA . ILE A 1 81 ? 6.721 -8.619 6.042 1.00 80.81 81 ILE A CA 1
ATOM 625 C C . ILE A 1 81 ? 6.351 -7.808 7.290 1.00 80.81 81 ILE A C 1
ATOM 627 O O . ILE A 1 81 ? 6.800 -6.671 7.448 1.00 80.81 81 ILE A O 1
ATOM 631 N N . VAL A 1 82 ? 5.545 -8.398 8.174 1.00 82.50 82 VAL A N 1
ATOM 632 C CA . VAL A 1 82 ? 5.191 -7.817 9.476 1.00 82.50 82 VAL A CA 1
ATOM 633 C C . VAL A 1 82 ? 6.330 -8.063 10.467 1.00 82.50 82 VAL A C 1
ATOM 635 O O . VAL A 1 82 ? 6.655 -9.206 10.774 1.00 82.50 82 VAL A O 1
ATOM 638 N N . ALA A 1 83 ? 6.912 -6.992 10.994 1.00 82.69 83 ALA A N 1
ATOM 639 C CA . ALA A 1 83 ? 7.845 -7.013 12.115 1.00 82.69 83 ALA A CA 1
ATOM 640 C C . ALA A 1 83 ? 7.072 -7.230 13.428 1.00 82.69 83 ALA A C 1
ATOM 642 O O . ALA A 1 83 ? 6.657 -6.275 14.086 1.00 82.69 83 ALA A O 1
ATOM 643 N N . THR A 1 84 ? 6.800 -8.489 13.780 1.00 79.69 84 THR A N 1
ATOM 644 C CA . THR A 1 84 ? 5.983 -8.858 14.955 1.00 79.69 84 THR A CA 1
ATOM 645 C C . THR A 1 84 ? 6.613 -8.443 16.287 1.00 79.69 84 THR A C 1
ATOM 647 O O . THR A 1 84 ? 5.906 -8.211 17.263 1.00 79.69 84 THR A O 1
ATOM 650 N N . ASP A 1 85 ? 7.934 -8.298 16.319 1.00 79.00 85 ASP A N 1
ATOM 651 C CA . ASP A 1 85 ? 8.719 -7.779 17.441 1.00 79.00 85 ASP A CA 1
ATOM 652 C C . ASP A 1 85 ? 8.416 -6.304 17.761 1.00 79.00 85 ASP A C 1
ATOM 654 O O . ASP A 1 85 ? 8.515 -5.883 18.912 1.00 79.00 85 ASP A O 1
ATOM 658 N N . ARG A 1 86 ? 7.969 -5.521 16.771 1.00 74.31 86 ARG A N 1
ATOM 659 C CA . ARG A 1 86 ? 7.604 -4.102 16.944 1.00 74.31 86 ARG A CA 1
ATOM 660 C C . ARG A 1 86 ? 6.197 -3.883 17.492 1.00 74.31 86 ARG A C 1
ATOM 662 O O . ARG A 1 86 ? 5.822 -2.743 17.755 1.00 74.31 86 ARG A O 1
ATOM 669 N N . HIS A 1 87 ? 5.424 -4.953 17.657 1.00 74.88 87 HIS A N 1
ATOM 670 C CA . HIS A 1 87 ? 4.021 -4.867 18.042 1.00 74.88 87 HIS A CA 1
ATOM 671 C C . HIS A 1 87 ? 3.830 -4.518 19.520 1.00 74.88 87 HIS A C 1
ATOM 673 O O . HIS A 1 87 ? 3.085 -3.597 19.853 1.00 74.88 87 HIS A O 1
ATOM 679 N N . ALA A 1 88 ? 4.534 -5.220 20.412 1.00 68.56 88 ALA A N 1
ATOM 680 C CA . ALA A 1 88 ? 4.378 -5.065 21.858 1.00 68.56 88 ALA A CA 1
ATOM 681 C C . ALA A 1 88 ? 4.673 -3.641 22.384 1.00 68.56 88 ALA A C 1
ATOM 683 O O . ALA A 1 88 ? 3.885 -3.149 23.192 1.00 68.56 88 ALA A O 1
ATOM 684 N N . PRO A 1 89 ? 5.725 -2.929 21.930 1.00 63.09 89 PRO A N 1
ATOM 685 C CA . PRO A 1 89 ? 6.046 -1.611 22.480 1.00 63.09 89 PRO A CA 1
ATOM 686 C C . PRO A 1 89 ? 5.075 -0.494 22.081 1.00 63.09 89 PRO A C 1
ATOM 688 O O . PRO A 1 89 ? 5.134 0.579 22.668 1.00 63.09 89 PRO A O 1
ATOM 691 N N . HIS A 1 90 ? 4.208 -0.705 21.084 1.00 64.88 90 HIS A N 1
ATOM 692 C CA . HIS A 1 90 ? 3.439 0.382 20.459 1.00 64.88 90 HIS A CA 1
ATOM 693 C C . HIS A 1 90 ? 1.953 0.062 20.246 1.00 64.88 90 HIS A C 1
ATOM 695 O O . HIS A 1 90 ? 1.204 0.903 19.745 1.00 64.88 90 HIS A O 1
ATOM 701 N N . SER A 1 91 ? 1.498 -1.121 20.670 1.00 65.69 91 SER A N 1
ATOM 702 C CA . SER A 1 91 ? 0.094 -1.556 20.603 1.00 65.69 91 SER A CA 1
ATOM 703 C C . SER A 1 91 ? -0.875 -0.664 21.392 1.00 65.69 91 SER A C 1
ATOM 705 O O . SER A 1 91 ? -2.073 -0.707 21.141 1.00 65.69 91 SER A O 1
ATOM 707 N N . HIS A 1 92 ? -0.364 0.168 22.303 1.00 69.75 92 HIS A N 1
ATOM 708 C CA . HIS A 1 92 ? -1.140 1.042 23.185 1.00 69.75 92 HIS A CA 1
ATOM 709 C C . HIS A 1 92 ? -1.199 2.512 22.730 1.00 69.75 92 HIS A C 1
ATOM 711 O O . HIS A 1 92 ? -1.784 3.344 23.418 1.00 69.75 92 HIS A O 1
ATOM 717 N N . HIS A 1 93 ? -0.598 2.871 21.587 1.00 78.56 93 HIS A N 1
ATOM 718 C CA . HIS A 1 93 ? -0.602 4.257 21.087 1.00 78.56 93 HIS A CA 1
ATOM 719 C C . HIS A 1 93 ? -1.975 4.722 20.557 1.00 78.56 93 HIS A C 1
ATOM 721 O O . HIS A 1 93 ? -2.161 5.897 20.244 1.00 78.56 93 HIS A O 1
ATOM 727 N N . GLY A 1 94 ? -2.933 3.805 20.436 1.00 76.38 94 GLY A N 1
ATOM 728 C CA . GLY A 1 94 ? -4.341 4.080 20.174 1.00 76.38 94 GLY A CA 1
ATOM 729 C C . GLY A 1 94 ? -5.208 3.157 21.022 1.00 76.38 94 GLY A C 1
ATOM 730 O O . GLY A 1 94 ? -4.715 2.185 21.592 1.00 76.38 94 GLY A O 1
ATOM 731 N N . LYS A 1 95 ? -6.504 3.462 21.102 1.00 86.94 95 LYS A N 1
ATOM 732 C CA . LYS A 1 95 ? -7.474 2.564 21.747 1.00 86.94 95 LYS A CA 1
ATOM 733 C C . LYS A 1 95 ? -7.700 1.323 20.886 1.00 86.94 95 LYS A C 1
ATOM 735 O O . LYS A 1 95 ? -7.740 0.214 21.403 1.00 86.94 95 LYS A O 1
ATOM 740 N N . ASP A 1 96 ? -7.811 1.548 19.579 1.00 90.75 96 ASP A N 1
ATOM 741 C CA . ASP A 1 96 ? -8.036 0.519 18.574 1.00 90.75 96 ASP A CA 1
ATOM 742 C C . ASP A 1 96 ? -6.857 0.494 17.592 1.00 90.75 96 ASP A C 1
ATOM 744 O O . ASP A 1 96 ? -6.295 1.541 17.266 1.00 90.75 96 ASP A O 1
ATOM 748 N N . LEU A 1 97 ? -6.493 -0.684 17.082 1.00 90.00 97 LEU A N 1
ATOM 749 C CA . LEU A 1 97 ? -5.388 -0.861 16.136 1.00 90.00 97 LEU A CA 1
ATOM 750 C C . LEU A 1 97 ? -5.889 -1.506 14.842 1.00 90.00 97 LEU A C 1
ATOM 752 O O . LEU A 1 97 ? -6.511 -2.566 14.863 1.00 90.00 97 LEU A O 1
ATOM 756 N N . VAL A 1 98 ? -5.563 -0.897 13.701 1.00 92.50 98 VAL A N 1
ATOM 757 C CA . VAL A 1 98 ? -5.809 -1.473 12.370 1.00 92.50 98 VAL A CA 1
ATOM 758 C C . VAL A 1 98 ? -4.475 -1.729 11.689 1.00 92.50 98 VAL A C 1
ATOM 760 O O . VAL A 1 98 ? -3.760 -0.783 11.376 1.00 92.50 98 VAL A O 1
ATOM 763 N N . ILE A 1 99 ? -4.149 -2.992 11.413 1.00 91.44 99 ILE A N 1
ATOM 764 C CA . ILE A 1 99 ? -2.953 -3.362 10.646 1.00 91.44 99 ILE A CA 1
ATOM 765 C C . ILE A 1 99 ? -3.348 -3.624 9.194 1.00 91.44 99 ILE A C 1
ATOM 767 O O . ILE A 1 99 ? -4.180 -4.480 8.907 1.00 91.44 99 ILE A O 1
ATOM 771 N N . ILE A 1 100 ? -2.720 -2.900 8.271 1.00 92.81 100 ILE A N 1
ATOM 772 C CA . ILE A 1 100 ? -2.879 -3.070 6.829 1.00 92.81 100 ILE A CA 1
ATOM 773 C C . ILE A 1 100 ? -1.583 -3.671 6.291 1.00 92.81 100 ILE A C 1
ATOM 775 O O . ILE A 1 100 ? -0.550 -3.001 6.239 1.00 92.81 100 ILE A O 1
ATOM 779 N N . GLN A 1 101 ? -1.637 -4.939 5.897 1.00 90.94 101 GLN A N 1
ATOM 780 C CA . GLN A 1 101 ? -0.507 -5.677 5.341 1.00 90.94 101 GLN A CA 1
ATOM 781 C C . GLN A 1 101 ? -0.729 -5.931 3.852 1.00 90.94 101 GLN A C 1
ATOM 783 O O . GLN A 1 101 ? -1.814 -6.344 3.446 1.00 90.94 101 GLN A O 1
ATOM 788 N N . ALA A 1 102 ? 0.305 -5.698 3.046 1.00 88.38 102 ALA A N 1
ATOM 789 C CA . ALA A 1 102 ? 0.286 -6.029 1.629 1.00 88.38 102 ALA A CA 1
ATOM 790 C C . ALA A 1 102 ? 1.710 -6.222 1.093 1.00 88.38 102 ALA A C 1
ATOM 792 O O . ALA A 1 102 ? 2.625 -5.470 1.443 1.00 88.38 102 ALA A O 1
ATOM 793 N N . SER A 1 103 ? 1.873 -7.197 0.198 1.00 89.00 103 SER A N 1
ATOM 794 C CA . SER A 1 103 ? 2.968 -7.190 -0.772 1.00 89.00 103 SER A CA 1
ATOM 795 C C . SER A 1 103 ? 2.689 -6.142 -1.860 1.00 89.00 103 SER A C 1
ATOM 797 O O . SER A 1 103 ? 1.623 -5.521 -1.888 1.00 89.00 103 SER A O 1
ATOM 799 N N . HIS A 1 104 ? 3.643 -5.927 -2.765 1.00 92.00 104 HIS A N 1
ATOM 800 C CA . HIS A 1 104 ? 3.435 -5.046 -3.910 1.00 92.00 104 HIS A CA 1
ATOM 801 C C . HIS A 1 104 ? 4.090 -5.592 -5.169 1.00 92.00 104 HIS A C 1
ATOM 803 O O . HIS A 1 104 ? 5.073 -6.335 -5.115 1.00 92.00 104 HIS A O 1
ATOM 809 N N . VAL A 1 105 ? 3.536 -5.172 -6.299 1.00 92.88 105 VAL A N 1
ATOM 810 C CA . VAL A 1 105 ? 4.072 -5.427 -7.626 1.00 92.88 105 VAL A CA 1
ATOM 811 C C . VAL A 1 105 ? 3.916 -4.162 -8.458 1.00 92.88 105 VAL A C 1
ATOM 813 O O . VAL A 1 105 ? 2.872 -3.506 -8.412 1.00 92.88 105 VAL A O 1
ATOM 816 N N . GLY A 1 106 ? 4.966 -3.805 -9.185 1.00 92.06 106 GLY A N 1
ATOM 817 C CA . GLY A 1 106 ? 4.924 -2.710 -10.141 1.00 92.06 106 GLY A CA 1
ATOM 818 C C . GLY A 1 106 ? 4.202 -3.129 -11.421 1.00 92.06 106 GLY A C 1
ATOM 819 O O . GLY A 1 106 ? 4.114 -4.318 -11.733 1.00 92.06 106 GLY A O 1
ATOM 820 N N . TYR A 1 107 ? 3.672 -2.159 -12.156 1.00 90.88 107 TYR A N 1
ATOM 821 C CA . TYR A 1 107 ? 3.014 -2.391 -13.436 1.00 90.88 107 TYR A CA 1
ATOM 822 C C . TYR A 1 107 ? 3.446 -1.324 -14.436 1.00 90.88 107 TYR A C 1
ATOM 824 O O . TYR A 1 107 ? 3.333 -0.128 -14.158 1.00 90.88 107 TYR A O 1
ATOM 832 N N . ASP A 1 108 ? 3.922 -1.771 -15.590 1.00 89.19 108 ASP A N 1
ATOM 833 C CA . ASP A 1 108 ? 4.205 -0.944 -16.754 1.00 89.19 108 ASP A CA 1
ATOM 834 C C . ASP A 1 108 ? 2.988 -0.990 -17.691 1.00 89.19 108 ASP A C 1
ATOM 836 O O . ASP A 1 108 ? 2.705 -2.038 -18.278 1.00 89.19 108 ASP A O 1
ATOM 840 N N . PRO A 1 109 ? 2.246 0.124 -17.828 1.00 87.25 109 PRO A N 1
ATOM 841 C CA . PRO A 1 109 ? 1.045 0.172 -18.648 1.00 87.25 109 PRO A CA 1
ATOM 842 C C . PRO A 1 109 ? 1.328 0.274 -20.150 1.00 87.25 109 PRO A C 1
ATOM 844 O O . PRO A 1 109 ? 0.398 0.087 -20.923 1.00 87.25 109 PRO A O 1
ATOM 847 N N . VAL A 1 110 ? 2.556 0.601 -20.568 1.00 90.38 110 VAL A N 1
ATOM 848 C CA . VAL A 1 110 ? 2.909 0.737 -21.990 1.00 90.38 110 VAL A CA 1
ATOM 849 C C . VAL A 1 110 ? 3.139 -0.637 -22.601 1.00 90.38 110 VAL A C 1
ATOM 851 O O . VAL A 1 110 ? 2.614 -0.928 -23.670 1.00 90.38 110 VAL A O 1
ATOM 854 N N . ASN A 1 111 ? 3.894 -1.487 -21.902 1.00 90.25 111 ASN A N 1
ATOM 855 C CA . ASN A 1 111 ? 4.183 -2.855 -22.342 1.00 90.25 111 ASN A CA 1
ATOM 856 C C . ASN A 1 111 ? 3.312 -3.909 -21.635 1.00 90.25 111 ASN A C 1
ATOM 858 O O . ASN A 1 111 ? 3.578 -5.101 -21.759 1.00 90.25 111 ASN A O 1
ATOM 862 N N . GLU A 1 112 ? 2.316 -3.468 -20.862 1.00 88.62 112 GLU A N 1
ATOM 863 C CA . GLU A 1 112 ? 1.333 -4.303 -20.155 1.00 88.62 112 GLU A CA 1
ATOM 864 C C . GLU A 1 112 ? 1.950 -5.414 -19.289 1.00 88.62 112 GLU A C 1
ATOM 866 O O . GLU A 1 112 ? 1.467 -6.547 -19.235 1.00 88.62 112 GLU A O 1
ATOM 871 N N . ARG A 1 113 ? 3.036 -5.094 -18.577 1.00 89.38 113 ARG A N 1
ATOM 872 C CA . ARG A 1 113 ? 3.817 -6.081 -17.816 1.00 89.38 113 ARG A CA 1
ATOM 873 C C . ARG A 1 113 ? 3.893 -5.759 -16.331 1.00 89.38 113 ARG A C 1
ATOM 875 O O . ARG A 1 113 ? 4.067 -4.613 -15.919 1.00 89.38 113 ARG A O 1
ATOM 882 N N . PHE A 1 114 ? 3.816 -6.803 -15.514 1.00 90.81 114 PHE A N 1
ATOM 883 C CA . PHE A 1 114 ? 4.028 -6.715 -14.072 1.00 90.81 114 PHE A CA 1
ATOM 884 C C . PHE A 1 114 ? 5.503 -6.879 -13.699 1.00 90.81 114 PHE A C 1
ATOM 886 O O . PHE A 1 114 ? 6.296 -7.453 -14.441 1.00 90.81 114 PHE A O 1
ATOM 893 N N . GLY A 1 115 ? 5.846 -6.417 -12.500 1.00 92.12 115 GLY A N 1
ATOM 894 C CA . GLY A 1 115 ? 7.145 -6.643 -11.873 1.00 92.12 115 GLY A CA 1
ATOM 895 C C . GLY A 1 115 ? 8.134 -5.498 -12.039 1.00 92.12 115 GLY A C 1
ATOM 896 O O . GLY A 1 115 ? 9.244 -5.602 -11.524 1.00 92.12 115 GLY A O 1
ATOM 897 N N . VAL A 1 116 ? 7.749 -4.404 -12.702 1.00 93.81 116 VAL A N 1
ATOM 898 C CA . VAL A 1 116 ? 8.619 -3.240 -12.915 1.00 93.81 116 VAL A CA 1
ATOM 899 C C . VAL A 1 116 ? 7.980 -1.943 -12.437 1.00 93.81 116 VAL A C 1
ATOM 901 O O . VAL A 1 116 ? 6.764 -1.770 -12.487 1.00 93.81 116 VAL A O 1
ATOM 904 N N . TYR A 1 117 ? 8.815 -1.020 -11.974 1.00 94.50 117 TYR A N 1
ATOM 905 C CA . TYR A 1 117 ? 8.420 0.340 -11.622 1.00 94.50 117 TYR A CA 1
ATOM 906 C C . TYR A 1 117 ? 9.428 1.335 -12.190 1.00 94.50 117 TYR A C 1
ATOM 908 O O . TYR A 1 117 ? 10.640 1.105 -12.127 1.00 94.50 117 TYR A O 1
ATOM 916 N N . ARG A 1 118 ? 8.915 2.442 -12.731 1.00 94.25 118 ARG A N 1
ATOM 917 C CA . ARG A 1 118 ? 9.720 3.535 -13.272 1.00 94.25 118 ARG A CA 1
ATOM 918 C C . ARG A 1 118 ? 10.198 4.445 -12.142 1.00 94.25 118 ARG A C 1
ATOM 920 O O . ARG A 1 118 ? 9.398 5.169 -11.547 1.00 94.25 118 ARG A O 1
ATOM 927 N N . ARG A 1 119 ? 11.498 4.422 -11.842 1.00 93.75 119 ARG A N 1
ATOM 928 C CA . ARG A 1 119 ? 12.080 5.181 -10.727 1.00 93.75 119 ARG A CA 1
ATOM 929 C C . ARG A 1 119 ? 12.367 6.617 -11.136 1.00 93.75 119 ARG A C 1
ATOM 931 O O . ARG A 1 119 ? 13.466 6.936 -11.575 1.00 93.75 119 ARG A O 1
ATOM 938 N N . LEU A 1 120 ? 11.382 7.486 -10.932 1.00 92.00 120 LEU A N 1
ATOM 939 C CA . LEU A 1 120 ? 11.412 8.891 -11.363 1.00 92.00 120 LEU A CA 1
ATOM 940 C C . LEU A 1 120 ? 12.608 9.706 -10.849 1.00 92.00 120 LEU A C 1
ATOM 942 O O . LEU A 1 120 ? 12.941 10.709 -11.463 1.00 92.00 120 LEU A O 1
ATOM 946 N N . GLN A 1 121 ? 13.243 9.281 -9.751 1.00 93.69 121 GLN A N 1
ATOM 947 C CA . GLN A 1 121 ? 14.346 10.027 -9.129 1.00 93.69 121 GLN A CA 1
ATOM 948 C C . GLN A 1 121 ? 15.736 9.564 -9.582 1.00 93.69 121 GLN A C 1
ATOM 950 O O . GLN A 1 121 ? 16.738 9.991 -9.019 1.00 93.69 121 GLN A O 1
ATOM 955 N N . THR A 1 122 ? 15.802 8.665 -10.565 1.00 92.38 122 THR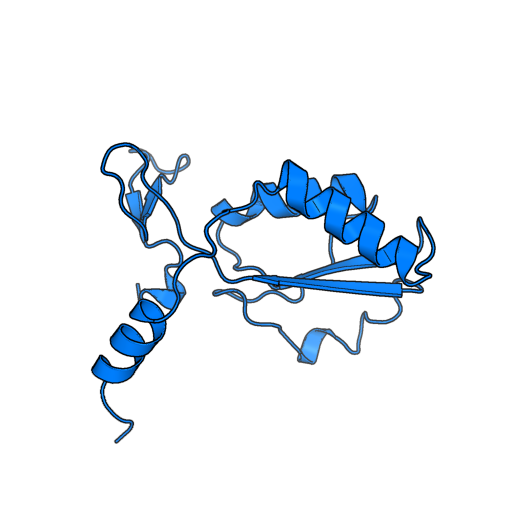 A N 1
ATOM 956 C CA . THR A 1 122 ? 17.053 8.274 -11.233 1.00 92.38 122 THR A CA 1
ATOM 957 C C . THR A 1 122 ? 17.276 9.149 -12.465 1.00 92.38 122 THR A C 1
ATOM 959 O O . THR A 1 122 ? 16.301 9.614 -13.052 1.00 92.38 122 THR A O 1
ATOM 962 N N . GLU A 1 123 ? 18.533 9.360 -12.869 1.00 90.12 123 GLU A N 1
ATOM 963 C CA . GLU A 1 123 ? 18.892 10.260 -13.984 1.00 90.12 123 GLU A CA 1
ATOM 964 C C . GLU A 1 123 ? 18.121 9.955 -15.279 1.00 90.12 123 GLU A C 1
ATOM 966 O O . GLU A 1 123 ? 17.655 10.869 -15.952 1.00 90.12 123 GLU A O 1
ATOM 971 N N . GLU A 1 124 ? 17.913 8.671 -15.581 1.00 92.19 124 GLU A N 1
ATOM 972 C CA . GLU A 1 124 ? 17.206 8.212 -16.785 1.00 92.19 124 GLU A CA 1
ATOM 973 C C . GLU A 1 124 ? 15.766 7.742 -16.517 1.00 92.19 124 GLU A C 1
ATOM 975 O O . GLU A 1 124 ? 15.119 7.175 -17.397 1.00 92.19 124 GLU A O 1
ATOM 980 N N . ALA A 1 125 ? 15.253 7.934 -15.297 1.00 90.81 125 ALA A N 1
ATOM 981 C CA . ALA A 1 125 ? 13.973 7.384 -14.855 1.00 90.81 125 ALA A CA 1
ATOM 982 C C . ALA A 1 125 ? 13.834 5.880 -15.176 1.00 90.81 125 ALA A C 1
ATOM 984 O O . ALA A 1 125 ? 12.834 5.442 -15.747 1.00 90.81 125 ALA A O 1
ATOM 985 N N . CYS A 1 126 ? 14.849 5.084 -14.839 1.00 90.19 126 CYS A N 1
ATOM 986 C CA . CYS A 1 126 ? 14.950 3.698 -15.282 1.00 90.19 126 CYS A CA 1
ATOM 987 C C . CYS A 1 126 ? 13.871 2.787 -14.669 1.00 90.19 126 CYS A C 1
ATOM 989 O O . CYS A 1 126 ? 13.361 3.002 -13.562 1.00 90.19 126 CYS A O 1
ATOM 991 N N . GLU A 1 127 ? 13.517 1.734 -15.407 1.00 92.69 127 GLU A N 1
ATOM 992 C CA . GLU A 1 127 ? 12.620 0.682 -14.934 1.00 92.69 127 GLU A CA 1
ATOM 993 C C . GLU A 1 127 ? 13.418 -0.429 -14.259 1.00 92.69 127 GLU A C 1
ATOM 995 O O . GLU A 1 127 ? 14.347 -0.992 -14.832 1.00 92.69 127 GLU A O 1
ATOM 1000 N N . THR A 1 128 ? 13.035 -0.769 -13.031 1.00 92.94 128 THR A N 1
ATOM 1001 C CA . THR A 1 128 ? 13.687 -1.838 -12.258 1.00 92.94 128 THR A CA 1
ATOM 1002 C C . THR A 1 128 ? 12.648 -2.708 -11.561 1.00 92.94 128 THR A C 1
ATOM 1004 O O . THR A 1 128 ? 11.465 -2.357 -11.506 1.00 92.94 128 THR A O 1
ATOM 1007 N N . SER A 1 129 ? 13.090 -3.838 -11.008 1.00 94.00 129 SER A N 1
ATOM 1008 C CA . SER A 1 129 ? 12.236 -4.800 -10.315 1.00 94.00 129 SER A CA 1
ATOM 1009 C C . SER A 1 129 ? 11.447 -4.188 -9.151 1.00 94.00 129 SER A C 1
ATOM 1011 O O . SER A 1 129 ? 12.008 -3.501 -8.292 1.00 94.00 129 SER A O 1
ATOM 1013 N N . ASN A 1 130 ? 10.155 -4.505 -9.073 1.00 93.88 130 ASN A N 1
ATOM 1014 C CA 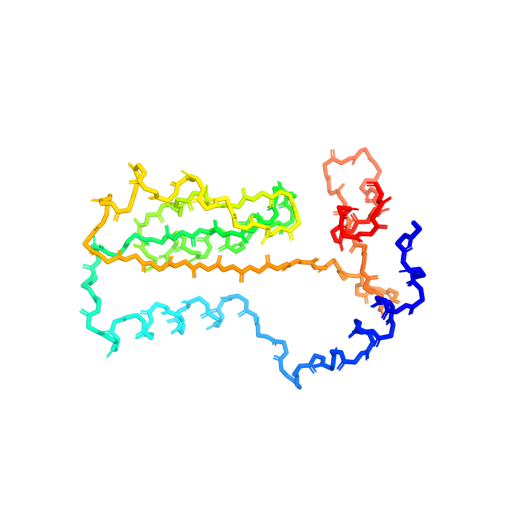. ASN A 1 130 ? 9.244 -4.047 -8.031 1.00 93.88 130 ASN A CA 1
ATOM 1015 C C . ASN A 1 130 ? 8.197 -5.139 -7.734 1.00 93.88 130 ASN A C 1
ATOM 1017 O O . ASN A 1 130 ? 7.320 -5.391 -8.556 1.00 93.88 130 ASN A O 1
ATOM 1021 N N . CYS A 1 131 ? 8.229 -5.824 -6.590 1.00 93.00 131 CYS A N 1
ATOM 1022 C CA . CYS A 1 131 ? 9.140 -5.689 -5.447 1.00 93.00 131 CYS A CA 1
ATOM 1023 C C . CYS A 1 131 ? 10.507 -6.374 -5.656 1.00 93.00 131 CYS A C 1
ATOM 1025 O O . CYS A 1 131 ? 10.547 -7.592 -5.811 1.00 93.00 131 CYS A O 1
ATOM 1027 N N . GLY A 1 132 ? 11.618 -5.630 -5.532 1.00 90.25 132 GLY A N 1
ATOM 1028 C CA . GLY A 1 132 ? 12.982 -6.174 -5.677 1.00 90.25 132 GLY A CA 1
ATOM 1029 C C . GLY A 1 132 ? 13.291 -7.360 -4.751 1.00 90.25 132 GLY A C 1
ATOM 1030 O O . GLY A 1 132 ? 13.818 -8.384 -5.176 1.00 90.25 132 GLY A O 1
ATOM 1031 N N . LYS A 1 133 ? 12.841 -7.291 -3.491 1.00 88.75 133 LYS A N 1
ATOM 1032 C CA . LYS A 1 133 ? 13.027 -8.380 -2.516 1.00 88.75 133 LYS A CA 1
ATOM 1033 C C . LYS A 1 133 ? 12.288 -9.660 -2.894 1.00 88.75 133 LYS A C 1
ATOM 1035 O O . LYS A 1 133 ? 12.799 -10.742 -2.626 1.00 88.75 133 LYS A O 1
ATOM 1040 N N . ILE A 1 134 ? 11.092 -9.540 -3.473 1.00 87.81 134 ILE A N 1
ATOM 1041 C CA . ILE A 1 134 ? 10.295 -10.697 -3.906 1.00 87.81 134 ILE A CA 1
ATOM 1042 C C . ILE A 1 134 ? 10.868 -11.271 -5.205 1.00 87.81 134 ILE A C 1
ATOM 1044 O O . ILE A 1 134 ? 10.891 -12.486 -5.366 1.00 87.81 134 ILE A O 1
ATOM 1048 N N . SER A 1 135 ? 11.372 -10.422 -6.105 1.00 86.31 135 SER A N 1
ATOM 1049 C CA . SER A 1 135 ? 12.014 -10.869 -7.345 1.00 86.31 135 SER A CA 1
ATOM 1050 C C . SER A 1 135 ? 13.418 -11.449 -7.147 1.00 86.31 135 SER A C 1
ATOM 1052 O O . SER A 1 135 ? 13.963 -12.007 -8.093 1.00 86.31 135 SER A O 1
ATOM 1054 N N . GLY A 1 136 ? 14.011 -11.317 -5.955 1.00 82.94 136 GLY A N 1
ATOM 1055 C CA . GLY A 1 136 ? 15.384 -11.753 -5.685 1.00 82.94 136 GLY A CA 1
ATOM 1056 C C . GLY A 1 136 ? 16.449 -10.880 -6.356 1.00 82.94 136 GLY A C 1
ATOM 1057 O O . GLY A 1 136 ? 17.525 -11.387 -6.662 1.00 82.94 136 GLY A O 1
ATOM 1058 N N . ALA A 1 137 ? 16.119 -9.610 -6.609 1.00 70.75 137 ALA A N 1
ATOM 1059 C CA . ALA A 1 137 ? 17.024 -8.603 -7.159 1.00 70.75 137 ALA A CA 1
ATOM 1060 C C . ALA A 1 137 ? 17.816 -7.883 -6.058 1.00 70.75 137 ALA A C 1
ATOM 1062 O O . ALA A 1 137 ? 17.309 -7.810 -4.910 1.00 70.75 137 ALA A O 1
#

pLDDT: mean 83.59, std 15.94, range [32.91, 97.44]

Foldseek 3Di:
DDDDPVVVVVVVVPDDDDPDDDDLLRVLLVLLVVCVVVVHDQQQEAEAEAEAPDPVCVVNQVSNCVRRVHGHHYLYYHQQDGVPVVCVVCVVVGPHYDYDTDGDWDADPVVGDIQWDQQPPDPVSDIDGVSCVVVVD

Secondary structure (DSSP, 8-state):
----THHHHHHHHT-PPPS-PPPHHHHHHHHHHHHHHTTPPTTTEEEEEE--SSGGGHHHHHHHHHHHSSPPEE-EETTTEE-GGGTTTTTTSSSEEEEEE-----EETTTTEESEEE-TTSTT--EEETTHHHHT-

Sequence (137 aa):
MYGTNSSISSLLGAYHMAKVSMRYSRFMPRVYNLAKSLGFEPGRIMPSRAFCSDESQGYPIILIAKHFGTFPFNHGLVGGIVATDRHAPHSHHGKDLVIIQASHVGYDPVNERFGVYRRLQTEEACETSNCGKISGA